Protein AF-B1YBR8-F1 (afdb_monomer)

pLDDT: mean 88.76, std 13.73, range [32.47, 98.12]

Organism: Pyrobaculum neutrophilum (strain DSM 2338 / JCM 9278 / NBRC 100436 / V24Sta) (NCBI:txid444157)

Radius of gyration: 15.97 Å; Cα contacts (8 Å, |Δi|>4): 243; chains: 1; bounding box: 39×36×44 Å

Solvent-accessible surface area (backbone atoms only — not comparable to full-atom values): 9840 Å² total; per-residue (Å²): 114,60,67,55,36,26,71,38,33,58,89,32,43,79,85,69,54,81,74,35,47,66,56,51,49,53,31,48,74,47,54,88,51,55,43,36,60,70,61,48,33,76,76,45,102,50,55,60,70,52,36,47,53,29,50,54,52,36,40,75,49,50,23,26,43,85,39,91,92,23,31,25,46,34,36,54,32,22,49,48,48,24,53,72,66,62,42,68,72,28,54,53,45,30,32,59,64,51,70,50,92,65,55,71,67,53,48,49,38,41,48,27,47,39,24,46,26,34,55,76,68,73,42,40,57,61,70,50,68,50,60,24,57,63,55,34,41,52,47,30,68,79,32,53,91,76,64,74,62,57,66,74,43,45,69,57,40,58,82,70,61,64,81,80,82,75,91,84,63,73,92,67,90,79,131

Mean predicted aligned error: 5.42 Å

Structure (mmCIF, N/CA/C/O backbone):
data_AF-B1YBR8-F1
#
_entry.id   AF-B1YBR8-F1
#
loop_
_atom_site.group_PDB
_atom_site.id
_atom_site.type_symbol
_atom_site.label_atom_id
_atom_site.label_alt_id
_atom_site.label_comp_id
_atom_site.label_asym_id
_atom_site.label_entity_id
_atom_site.label_seq_id
_atom_site.pdbx_PDB_ins_code
_atom_site.Cartn_x
_atom_site.Cartn_y
_atom_site.Cartn_z
_atom_site.occupancy
_atom_site.B_iso_or_equiv
_atom_site.auth_seq_id
_atom_site.auth_comp_id
_atom_site.auth_asym_id
_atom_site.auth_atom_id
_atom_site.pdbx_PDB_model_num
ATOM 1 N N . MET A 1 1 ? -8.906 15.379 4.646 1.00 66.56 1 MET A N 1
ATOM 2 C CA . MET A 1 1 ? -9.090 13.965 5.051 1.00 66.56 1 MET A CA 1
ATOM 3 C C . MET A 1 1 ? -7.824 13.140 4.853 1.00 66.56 1 MET A C 1
ATOM 5 O O . MET A 1 1 ? -7.423 12.482 5.800 1.00 66.56 1 MET A O 1
ATOM 9 N N . LEU A 1 2 ? -7.146 13.225 3.704 1.00 82.94 2 LEU A N 1
ATOM 10 C CA . LEU A 1 2 ? -5.902 12.476 3.457 1.00 82.94 2 LEU A CA 1
ATOM 11 C C . LEU A 1 2 ? -4.756 12.806 4.434 1.00 82.94 2 LEU A C 1
ATOM 13 O O . LEU A 1 2 ? -4.031 11.899 4.829 1.00 82.94 2 LEU A O 1
ATOM 17 N N . GLY A 1 3 ? -4.694 14.036 4.958 1.00 84.94 3 GLY A N 1
ATOM 18 C CA . GLY A 1 3 ? -3.755 14.388 6.033 1.00 84.94 3 GLY A CA 1
ATOM 19 C C . GLY A 1 3 ? -3.889 13.534 7.308 1.00 84.94 3 GLY A C 1
ATOM 20 O O . GLY A 1 3 ? -2.895 13.295 7.987 1.00 84.94 3 GLY A O 1
ATOM 21 N N . LEU A 1 4 ? -5.083 12.996 7.608 1.00 85.94 4 LEU A N 1
ATOM 22 C CA . LEU A 1 4 ? -5.276 12.052 8.720 1.00 85.94 4 LEU A CA 1
ATOM 23 C C . LEU A 1 4 ? -4.591 10.709 8.437 1.00 85.94 4 LEU A C 1
ATOM 25 O O . LEU A 1 4 ? -4.003 10.110 9.331 1.00 85.94 4 LEU A O 1
ATOM 29 N N . ILE A 1 5 ? -4.650 10.243 7.188 1.00 89.94 5 ILE A N 1
ATOM 30 C CA . ILE A 1 5 ? -3.956 9.025 6.760 1.00 89.94 5 ILE A CA 1
ATOM 31 C C . ILE A 1 5 ? -2.453 9.259 6.869 1.00 89.94 5 ILE A C 1
ATOM 33 O O . ILE A 1 5 ? -1.761 8.480 7.515 1.00 89.94 5 ILE A O 1
ATOM 37 N N . ARG A 1 6 ? -1.948 10.363 6.312 1.00 90.31 6 ARG A N 1
ATOM 38 C CA . ARG A 1 6 ? -0.524 10.693 6.387 1.00 90.31 6 ARG A CA 1
ATOM 39 C C . ARG A 1 6 ? -0.014 10.706 7.831 1.00 90.31 6 ARG A C 1
ATOM 41 O O . ARG A 1 6 ? 0.999 10.072 8.102 1.00 90.31 6 ARG A O 1
ATOM 48 N N . TYR A 1 7 ? -0.753 11.316 8.758 1.00 90.31 7 TYR A N 1
ATOM 49 C CA . TYR A 1 7 ? -0.399 11.347 10.181 1.00 90.31 7 TYR A CA 1
ATOM 50 C C . TYR A 1 7 ? -0.143 9.950 10.783 1.00 90.31 7 TYR A C 1
ATOM 52 O O . TYR A 1 7 ? 0.864 9.745 11.455 1.00 90.31 7 TYR A O 1
ATOM 60 N N . PHE A 1 8 ? -1.010 8.970 10.510 1.00 91.81 8 PHE A N 1
ATOM 61 C CA . PHE A 1 8 ? -0.868 7.613 11.060 1.00 91.81 8 PHE A CA 1
ATOM 62 C C . PHE A 1 8 ? 0.082 6.704 10.278 1.00 91.81 8 PHE A C 1
ATOM 64 O O . PHE A 1 8 ? 0.458 5.642 10.771 1.00 91.81 8 PHE A O 1
ATOM 71 N N . TRP A 1 9 ? 0.452 7.073 9.053 1.00 94.56 9 TRP A N 1
ATOM 72 C CA . TRP A 1 9 ? 1.210 6.188 8.170 1.00 94.56 9 TRP A CA 1
ATOM 73 C C . TRP A 1 9 ? 2.616 6.673 7.835 1.00 94.56 9 TRP A C 1
ATOM 75 O O . TRP A 1 9 ? 3.438 5.832 7.484 1.00 94.56 9 TRP A O 1
ATOM 85 N N . GLN A 1 10 ? 2.923 7.965 7.978 1.00 91.88 10 GLN A N 1
ATOM 86 C CA . GLN A 1 10 ?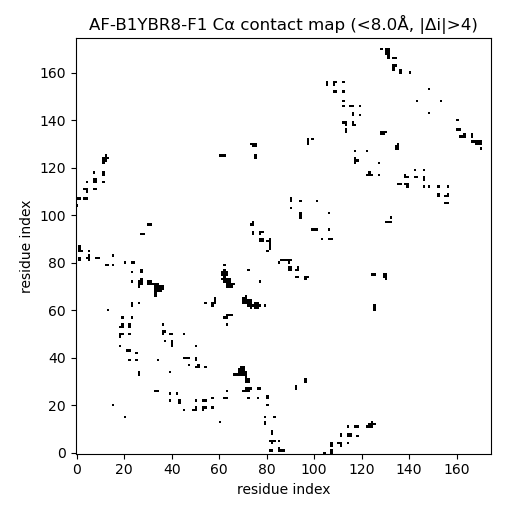 4.222 8.536 7.595 1.00 91.88 10 GLN A CA 1
ATOM 87 C C . GLN A 1 10 ? 5.415 7.793 8.221 1.00 91.88 10 GLN A C 1
ATOM 89 O O . GLN A 1 10 ? 6.385 7.507 7.528 1.00 91.88 10 GLN A O 1
ATOM 94 N N . ASP A 1 11 ? 5.302 7.388 9.491 1.00 90.69 11 ASP A N 1
ATOM 95 C CA . ASP A 1 11 ? 6.367 6.684 10.219 1.00 90.69 11 ASP A CA 1
ATOM 96 C C . ASP A 1 11 ? 6.319 5.157 10.018 1.00 90.69 11 ASP A C 1
ATOM 98 O O . ASP A 1 11 ? 7.234 4.431 10.406 1.00 90.69 11 ASP A O 1
ATOM 102 N N . LEU A 1 12 ? 5.245 4.648 9.403 1.00 92.19 12 LEU A N 1
ATOM 103 C CA . LEU A 1 12 ? 5.067 3.230 9.080 1.00 92.19 12 LEU A CA 1
ATOM 104 C C . LEU A 1 12 ? 5.613 2.873 7.699 1.00 92.19 12 LEU A C 1
ATOM 106 O O . LEU A 1 12 ? 5.960 1.711 7.449 1.00 92.19 12 LEU A O 1
ATOM 110 N N . THR A 1 13 ? 5.615 3.840 6.782 1.00 90.06 13 THR A N 1
ATOM 111 C CA . THR A 1 13 ? 6.032 3.659 5.396 1.00 90.06 13 THR A CA 1
ATOM 112 C C . THR A 1 13 ? 7.508 3.992 5.217 1.00 90.06 13 THR A C 1
ATOM 114 O O . THR A 1 13 ? 7.952 5.034 5.691 1.00 90.06 13 THR A O 1
ATOM 117 N N . PRO A 1 14 ? 8.293 3.155 4.511 1.00 82.50 14 PRO A N 1
ATOM 118 C CA . PRO A 1 14 ? 9.638 3.560 4.139 1.00 82.50 14 PRO A CA 1
ATOM 119 C C . PRO A 1 14 ? 9.548 4.778 3.208 1.00 82.50 14 PRO A C 1
ATOM 121 O O . PRO A 1 14 ? 8.651 4.802 2.357 1.00 82.50 14 PRO A O 1
ATOM 124 N N . PRO A 1 15 ? 10.484 5.739 3.306 1.00 81.94 15 PRO A N 1
ATOM 125 C CA . PRO A 1 15 ? 10.542 6.827 2.341 1.00 81.94 15 PRO A CA 1
ATOM 126 C C . PRO A 1 15 ? 10.658 6.233 0.938 1.00 81.94 15 PRO A C 1
ATOM 128 O O . PRO A 1 15 ? 11.368 5.240 0.743 1.00 81.94 15 PRO A O 1
ATOM 131 N N . LEU A 1 16 ? 9.959 6.818 -0.034 1.00 84.62 16 LEU A N 1
ATOM 132 C CA . LEU A 1 16 ? 10.078 6.440 -1.441 1.00 84.62 16 LEU A CA 1
ATOM 133 C C . LEU A 1 16 ? 11.081 7.379 -2.127 1.00 84.62 16 LEU A C 1
ATOM 135 O O . LEU A 1 16 ? 10.703 8.497 -2.479 1.00 84.62 16 LEU A O 1
ATOM 139 N N . PRO A 1 17 ? 12.342 6.957 -2.371 1.00 84.75 17 PRO A N 1
ATOM 140 C CA . PRO A 1 17 ? 13.279 7.757 -3.149 1.00 84.75 17 PRO A CA 1
ATOM 141 C C . PRO A 1 17 ? 12.693 8.107 -4.518 1.00 84.75 17 PRO A C 1
ATOM 143 O O . PRO A 1 17 ? 11.904 7.341 -5.080 1.00 84.75 17 PRO A O 1
ATOM 146 N N . GLU A 1 18 ? 13.145 9.220 -5.093 1.00 75.31 18 GLU A N 1
ATOM 147 C CA . GLU A 1 18 ? 12.615 9.785 -6.341 1.00 75.31 18 GLU A CA 1
ATOM 148 C C . GLU A 1 18 ? 12.550 8.765 -7.495 1.00 75.31 18 GLU A C 1
ATOM 150 O O . GLU A 1 18 ? 11.585 8.740 -8.252 1.00 75.31 18 GLU A O 1
ATOM 155 N N . GLY A 1 19 ? 13.503 7.827 -7.569 1.00 84.00 19 GLY A N 1
ATOM 156 C CA . GLY A 1 19 ? 13.507 6.756 -8.574 1.00 84.00 19 GLY A CA 1
ATOM 157 C C . GLY A 1 19 ? 12.551 5.580 -8.312 1.00 84.00 19 GLY A C 1
ATOM 158 O O . GLY A 1 19 ? 12.268 4.809 -9.226 1.00 84.00 19 GLY A O 1
ATOM 159 N N . TRP A 1 20 ? 12.048 5.389 -7.089 1.00 93.38 20 TRP A N 1
ATOM 160 C CA . TRP A 1 20 ? 11.126 4.287 -6.766 1.00 93.38 20 TRP A CA 1
ATOM 161 C C . TRP A 1 20 ? 9.679 4.659 -7.050 1.00 93.38 20 TRP A C 1
ATOM 163 O O . TRP A 1 20 ? 8.908 3.819 -7.515 1.00 93.38 20 TRP A O 1
ATOM 173 N N . ARG A 1 21 ? 9.319 5.918 -6.790 1.00 94.50 21 ARG A N 1
ATOM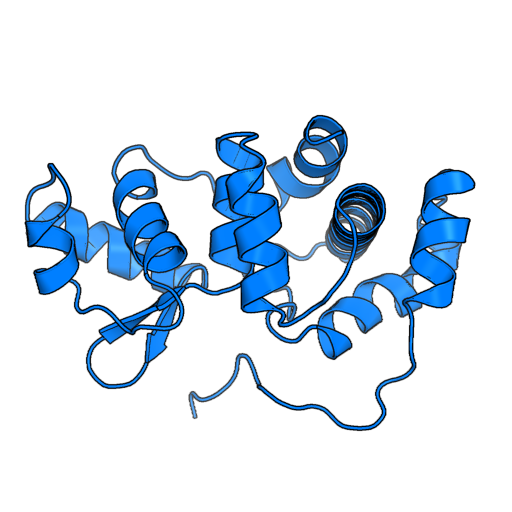 174 C CA . ARG A 1 21 ? 7.961 6.438 -6.954 1.00 94.50 21 ARG A CA 1
ATOM 175 C C . ARG A 1 21 ? 7.385 6.197 -8.361 1.00 94.50 21 ARG A C 1
ATOM 177 O O . ARG A 1 21 ? 6.337 5.557 -8.437 1.00 94.50 21 ARG A O 1
ATOM 184 N N . PRO A 1 22 ? 8.031 6.598 -9.477 1.00 95.81 22 PRO A N 1
ATOM 185 C CA . PRO A 1 22 ? 7.487 6.362 -10.818 1.00 95.81 22 PRO A CA 1
ATOM 186 C C . PRO A 1 22 ? 7.362 4.868 -11.148 1.00 95.81 22 PRO A C 1
ATOM 188 O O . PRO A 1 22 ? 6.414 4.463 -11.814 1.00 95.81 22 PRO A O 1
ATOM 191 N N . VAL A 1 23 ? 8.263 4.025 -10.631 1.00 97.81 23 VAL A N 1
ATOM 192 C CA . VAL A 1 23 ? 8.197 2.566 -10.807 1.00 97.81 23 VAL A CA 1
ATOM 193 C C . VAL A 1 23 ? 6.990 1.987 -10.065 1.00 97.81 23 VAL A C 1
ATOM 195 O O . VAL A 1 23 ? 6.223 1.224 -10.650 1.00 97.81 23 VAL A O 1
ATOM 198 N N . LEU A 1 24 ? 6.782 2.369 -8.801 1.00 97.62 24 LEU A N 1
ATOM 199 C CA . LEU A 1 24 ? 5.652 1.900 -7.997 1.00 97.62 24 LEU A CA 1
ATOM 200 C C . LEU A 1 24 ? 4.310 2.353 -8.582 1.00 97.62 24 LEU A C 1
ATOM 202 O O . LEU A 1 24 ? 3.394 1.535 -8.672 1.00 97.62 24 LEU A O 1
ATOM 206 N N . LYS A 1 25 ? 4.219 3.606 -9.056 1.00 97.25 25 LYS A N 1
ATOM 207 C CA . LYS A 1 25 ? 3.037 4.123 -9.765 1.00 97.25 25 LYS A CA 1
ATOM 208 C C . LYS A 1 25 ? 2.614 3.202 -10.896 1.00 97.25 25 LYS A C 1
ATOM 210 O O . LYS A 1 25 ? 1.457 2.804 -10.939 1.00 97.25 25 LYS A O 1
ATOM 215 N N . ARG A 1 26 ? 3.550 2.784 -11.757 1.00 97.69 26 ARG A N 1
ATOM 216 C CA . ARG A 1 26 ? 3.229 1.890 -12.881 1.00 97.69 26 ARG A CA 1
ATOM 217 C C . ARG A 1 26 ? 2.646 0.558 -12.429 1.00 97.69 26 ARG A C 1
ATOM 219 O O . ARG A 1 26 ? 1.676 0.097 -13.023 1.00 97.69 26 ARG A O 1
ATOM 226 N N . TYR A 1 27 ? 3.172 -0.047 -11.365 1.00 98.12 27 TYR A N 1
ATOM 227 C CA . TYR A 1 27 ? 2.590 -1.285 -10.836 1.00 98.12 27 TYR A CA 1
ATOM 228 C C . TYR A 1 27 ? 1.180 -1.082 -10.269 1.00 98.12 27 TYR A C 1
ATOM 230 O O . TYR A 1 27 ? 0.328 -1.951 -10.458 1.00 98.12 27 TYR A O 1
ATOM 238 N N . VAL A 1 28 ? 0.927 0.036 -9.581 1.00 97.81 28 VAL A N 1
ATOM 239 C CA . VAL A 1 28 ? -0.384 0.333 -8.981 1.00 97.81 28 VAL A CA 1
ATOM 240 C C . VAL A 1 28 ? -1.414 0.685 -10.060 1.00 97.81 28 VAL A C 1
ATOM 242 O O . VAL A 1 28 ? -2.505 0.119 -10.067 1.00 97.81 28 VAL A O 1
ATOM 245 N N . GLU A 1 29 ? -1.051 1.524 -11.033 1.00 97.19 29 GLU A N 1
ATOM 246 C CA . GLU A 1 29 ? -1.903 1.922 -12.166 1.00 97.19 29 GLU A CA 1
ATOM 247 C C . GLU A 1 29 ? -2.307 0.726 -13.043 1.00 97.19 29 GLU A C 1
ATOM 249 O O . GLU A 1 29 ? -3.433 0.658 -13.536 1.00 97.19 29 GLU A O 1
ATOM 254 N N . ARG A 1 30 ? -1.403 -0.245 -13.233 1.00 96.50 30 ARG A N 1
ATOM 255 C CA . ARG A 1 30 ? -1.654 -1.431 -14.068 1.00 96.50 30 ARG A CA 1
ATOM 256 C C . ARG A 1 30 ? -2.287 -2.600 -13.313 1.00 96.50 30 ARG A C 1
ATOM 258 O O . ARG A 1 30 ? -2.579 -3.619 -13.940 1.00 96.50 30 ARG A O 1
ATOM 265 N N . TRP A 1 31 ? -2.523 -2.493 -12.006 1.00 95.19 31 TRP A N 1
ATOM 266 C CA . TRP A 1 31 ? -3.125 -3.577 -11.227 1.00 95.19 31 TRP A CA 1
ATOM 267 C C . TRP A 1 31 ? -4.505 -3.983 -11.804 1.00 95.19 31 TRP A C 1
ATOM 269 O O . TRP A 1 31 ? -5.328 -3.099 -12.089 1.00 95.19 31 TRP A O 1
ATOM 279 N N . PRO A 1 32 ? -4.804 -5.292 -11.974 1.00 94.19 32 PRO A N 1
ATOM 280 C CA . PRO A 1 32 ? -4.093 -6.459 -11.429 1.00 94.19 32 PRO A CA 1
ATOM 281 C C . PRO A 1 32 ? -3.028 -7.079 -12.351 1.00 94.19 32 PRO A C 1
ATOM 283 O O . PRO A 1 32 ? -2.524 -8.160 -12.060 1.00 94.19 32 PRO A O 1
ATOM 286 N N . LYS A 1 33 ? -2.673 -6.440 -13.471 1.00 95.19 33 LYS A N 1
ATOM 287 C CA . LYS A 1 33 ? -1.732 -7.009 -14.442 1.00 95.19 33 LYS A CA 1
ATOM 288 C C . LYS A 1 33 ? -0.310 -7.082 -13.859 1.00 95.19 33 LYS A C 1
ATOM 290 O O . LYS A 1 33 ? 0.240 -6.039 -13.501 1.00 95.19 33 LYS A O 1
ATOM 295 N N . PRO A 1 34 ? 0.336 -8.264 -13.840 1.00 96.12 34 PRO A N 1
ATOM 296 C CA . PRO A 1 34 ? 1.754 -8.357 -13.519 1.00 96.12 34 PRO A CA 1
ATOM 297 C C . PRO A 1 34 ? 2.618 -7.698 -14.601 1.00 96.12 34 PRO A C 1
ATOM 299 O O . PRO A 1 34 ? 2.389 -7.905 -15.796 1.00 96.12 34 PRO A O 1
ATOM 302 N N . LEU A 1 35 ? 3.642 -6.944 -14.198 1.00 97.69 35 LEU A N 1
ATOM 303 C CA . LEU A 1 35 ? 4.608 -6.313 -15.104 1.00 97.69 35 LEU A CA 1
ATOM 304 C C . LEU A 1 35 ? 6.014 -6.852 -14.851 1.00 97.69 35 LEU A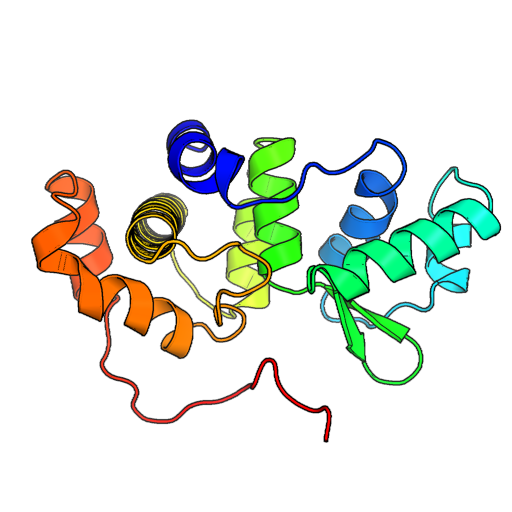 C 1
ATOM 306 O O . LEU A 1 35 ? 6.411 -7.088 -13.711 1.00 97.69 35 LEU A O 1
ATOM 310 N N . THR A 1 36 ? 6.800 -7.027 -15.910 1.00 98.00 36 THR A N 1
ATOM 311 C CA . THR A 1 36 ? 8.234 -7.299 -15.762 1.00 98.00 36 THR A CA 1
ATOM 312 C C . THR A 1 36 ? 8.989 -5.985 -15.536 1.00 98.00 36 THR A C 1
ATOM 314 O O . THR A 1 36 ? 8.545 -4.941 -16.021 1.00 98.00 36 THR A O 1
ATOM 317 N N . PRO A 1 37 ? 10.165 -6.002 -14.881 1.00 97.38 37 PRO A N 1
ATOM 318 C CA . PRO A 1 37 ? 10.982 -4.795 -14.725 1.00 97.38 37 PRO A CA 1
ATOM 319 C C . PRO A 1 37 ? 11.323 -4.143 -16.069 1.00 97.38 37 PRO A C 1
ATOM 321 O O . PRO A 1 37 ? 11.313 -2.925 -16.196 1.00 97.38 37 PRO A O 1
ATOM 324 N N . TYR A 1 38 ? 11.552 -4.967 -17.094 1.00 97.06 38 TYR A N 1
ATOM 325 C CA . TYR A 1 38 ? 11.798 -4.514 -18.458 1.00 97.06 38 TYR A CA 1
ATOM 326 C C . TYR A 1 38 ? 10.587 -3.809 -19.086 1.00 97.06 38 TYR A C 1
ATOM 328 O O . TYR A 1 38 ? 10.760 -2.803 -19.766 1.00 97.06 38 TYR A O 1
ATOM 336 N N . ALA A 1 39 ? 9.363 -4.297 -18.852 1.00 97.38 39 ALA A N 1
ATOM 337 C CA . ALA A 1 39 ? 8.155 -3.615 -19.318 1.00 97.38 39 ALA A CA 1
ATOM 338 C C . ALA A 1 39 ? 7.999 -2.246 -18.643 1.00 97.38 39 ALA A C 1
ATOM 340 O O . ALA A 1 39 ? 7.728 -1.262 -19.322 1.00 97.38 39 ALA A O 1
ATOM 341 N N . VAL A 1 40 ? 8.258 -2.166 -17.333 1.00 97.50 40 VAL A N 1
ATOM 342 C CA . VAL A 1 40 ? 8.223 -0.889 -16.605 1.00 97.50 40 VAL A CA 1
ATOM 343 C C . VAL A 1 40 ? 9.285 0.076 -17.125 1.00 97.50 40 VAL A C 1
ATOM 345 O O . VAL A 1 40 ? 8.978 1.244 -17.321 1.00 97.50 40 VAL A O 1
ATOM 348 N N . ALA A 1 41 ? 10.497 -0.403 -17.425 1.00 97.00 41 ALA A N 1
ATOM 349 C CA . ALA A 1 41 ? 11.580 0.422 -17.964 1.00 97.00 41 ALA A CA 1
ATOM 350 C C . ALA A 1 41 ? 11.262 1.076 -19.320 1.00 97.00 41 ALA A C 1
ATOM 352 O O . ALA A 1 41 ? 11.902 2.056 -19.675 1.00 97.00 41 ALA A O 1
ATOM 353 N N . LYS A 1 42 ? 10.264 0.576 -20.061 1.00 96.88 42 LYS A N 1
ATOM 354 C CA . LYS A 1 42 ? 9.771 1.218 -21.291 1.00 96.88 42 LYS A CA 1
ATOM 355 C C . LYS A 1 42 ? 8.759 2.341 -21.039 1.00 96.88 42 LYS A C 1
ATOM 357 O O . LYS A 1 42 ? 8.468 3.092 -21.960 1.00 96.88 42 LYS A O 1
ATOM 362 N N . GLU A 1 43 ? 8.192 2.427 -19.836 1.00 95.31 43 GLU A N 1
ATOM 363 C CA . GLU A 1 43 ? 7.080 3.330 -19.489 1.00 95.31 43 GLU A CA 1
ATOM 364 C C . GLU A 1 43 ? 7.470 4.423 -18.475 1.00 95.31 43 GLU A C 1
ATOM 366 O O . GLU A 1 43 ? 6.623 5.234 -18.076 1.00 95.31 43 GLU A O 1
ATOM 371 N N . VAL A 1 44 ? 8.722 4.426 -18.010 1.00 95.12 44 VAL A N 1
ATOM 372 C CA . VAL A 1 44 ? 9.252 5.406 -17.054 1.00 95.12 44 VAL A CA 1
ATOM 373 C C . VAL A 1 44 ? 10.529 6.039 -17.590 1.00 95.12 44 VAL A C 1
ATOM 375 O O . VAL A 1 44 ? 11.335 5.377 -18.237 1.00 95.12 44 VAL A O 1
ATOM 378 N N . GLU A 1 45 ? 10.742 7.310 -17.264 1.00 93.88 45 GLU A N 1
ATOM 379 C CA . GLU A 1 45 ? 11.937 8.076 -17.638 1.00 93.88 45 GLU A CA 1
ATOM 380 C C . GLU A 1 45 ? 13.122 7.750 -16.710 1.00 93.88 45 GLU A C 1
ATOM 382 O O . GLU A 1 45 ? 13.685 8.610 -16.040 1.00 93.88 45 GLU A O 1
ATOM 387 N N . LEU A 1 46 ? 13.483 6.468 -16.615 1.00 94.31 46 LEU A N 1
ATOM 388 C CA . LEU A 1 46 ? 14.614 5.983 -15.822 1.00 94.31 46 LEU A CA 1
ATOM 389 C C . LEU A 1 46 ? 15.441 4.989 -16.634 1.00 94.31 46 LEU A C 1
ATOM 391 O O . LEU A 1 46 ? 14.922 4.258 -17.474 1.00 94.31 46 LEU A O 1
ATOM 395 N N . SER A 1 47 ? 16.736 4.892 -16.327 1.00 95.75 47 SER A N 1
ATOM 396 C CA . SER A 1 47 ? 17.572 3.843 -16.915 1.00 95.75 47 SER A CA 1
ATOM 397 C C . SER A 1 47 ? 17.100 2.454 -16.479 1.00 95.75 47 SER A C 1
ATOM 399 O O . SER A 1 47 ? 16.651 2.261 -15.345 1.00 95.75 47 SER A O 1
ATOM 401 N N . THR A 1 48 ? 17.271 1.449 -17.342 1.00 95.88 48 THR A N 1
ATOM 402 C CA . THR A 1 48 ? 16.922 0.053 -17.031 1.00 95.88 48 THR A CA 1
ATOM 403 C C . THR A 1 48 ? 17.530 -0.389 -15.697 1.00 95.88 48 THR A C 1
ATOM 405 O O . THR A 1 48 ? 16.832 -0.922 -14.838 1.00 95.88 48 THR A O 1
ATOM 408 N N . SER A 1 49 ? 18.807 -0.085 -15.456 1.00 96.12 49 SER A N 1
ATOM 409 C CA . SER A 1 49 ? 19.488 -0.413 -14.197 1.00 96.12 49 SER A CA 1
ATOM 410 C C . SER A 1 49 ? 18.865 0.278 -12.976 1.00 96.12 49 SER A C 1
ATOM 412 O O . SER A 1 49 ? 18.808 -0.311 -11.896 1.00 96.12 49 SER A O 1
ATOM 414 N N . ALA A 1 50 ? 18.380 1.518 -13.111 1.00 95.94 50 ALA A N 1
ATOM 415 C CA . ALA A 1 50 ? 17.660 2.201 -12.038 1.00 95.94 50 ALA A CA 1
ATOM 416 C C . ALA A 1 50 ? 16.310 1.529 -11.748 1.00 95.94 50 ALA A C 1
ATOM 418 O O . ALA A 1 50 ? 16.000 1.284 -10.583 1.00 95.94 50 ALA A O 1
ATOM 419 N N . VAL A 1 51 ? 15.565 1.139 -12.787 1.00 97.50 51 VAL A N 1
ATOM 420 C CA . VAL A 1 51 ? 14.286 0.428 -12.636 1.00 97.50 51 VAL A CA 1
ATOM 421 C C . VAL A 1 51 ? 14.471 -0.917 -11.946 1.00 97.50 51 VAL A C 1
ATOM 423 O O . VAL A 1 51 ? 13.740 -1.219 -11.009 1.00 97.50 51 VAL A O 1
ATOM 426 N N . TYR A 1 52 ? 15.471 -1.712 -12.329 1.00 96.88 52 TYR A N 1
ATOM 427 C CA . TYR A 1 52 ? 15.731 -2.999 -11.674 1.00 96.88 52 TYR A CA 1
ATOM 428 C C . TYR A 1 52 ? 16.087 -2.835 -10.189 1.00 96.88 52 TYR A C 1
ATOM 430 O O . TYR A 1 52 ? 15.572 -3.579 -9.352 1.00 96.88 52 TYR A O 1
ATOM 438 N N . ARG A 1 53 ? 16.905 -1.831 -9.836 1.00 96.19 53 ARG A N 1
ATOM 439 C CA . ARG A 1 53 ? 17.213 -1.513 -8.429 1.00 96.19 53 ARG A CA 1
ATOM 440 C C . ARG A 1 53 ? 15.972 -1.069 -7.656 1.00 96.19 53 ARG A C 1
ATOM 442 O O . ARG A 1 53 ? 15.771 -1.520 -6.529 1.00 96.19 53 ARG A O 1
ATOM 449 N N . ALA A 1 54 ? 15.131 -0.232 -8.263 1.00 96.56 54 ALA A N 1
ATOM 450 C CA . ALA A 1 54 ? 13.867 0.193 -7.674 1.00 96.56 54 ALA A CA 1
ATOM 451 C C . ALA A 1 54 ? 12.927 -1.000 -7.452 1.00 96.56 54 ALA A C 1
ATOM 453 O O . ALA A 1 54 ? 12.446 -1.186 -6.340 1.00 96.56 54 ALA A O 1
ATOM 454 N N . VAL A 1 55 ? 12.728 -1.863 -8.455 1.00 97.12 55 VAL A N 1
ATOM 455 C CA . VAL A 1 55 ? 11.907 -3.080 -8.325 1.00 97.12 55 VAL A CA 1
ATOM 456 C C .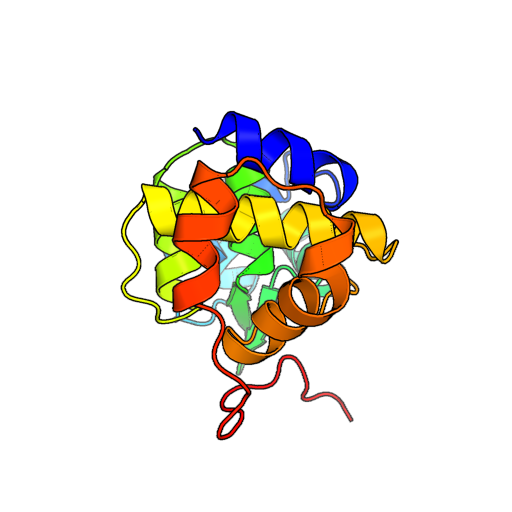 VAL A 1 55 ? 12.411 -3.961 -7.188 1.00 97.12 55 VAL A C 1
ATOM 458 O O . VAL A 1 55 ? 11.615 -4.375 -6.349 1.00 97.12 55 VAL A O 1
ATOM 461 N N . TYR A 1 56 ? 13.718 -4.228 -7.130 1.00 95.88 56 TYR A N 1
ATOM 462 C CA . TYR A 1 56 ? 14.299 -5.039 -6.062 1.00 95.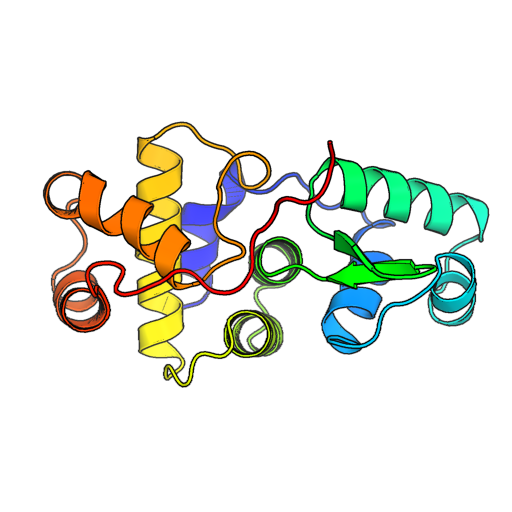88 56 TYR A CA 1
ATOM 463 C C . TYR A 1 56 ? 13.973 -4.467 -4.678 1.00 95.88 56 TYR A C 1
ATOM 465 O O . TYR A 1 56 ? 13.558 -5.192 -3.773 1.00 95.88 56 TYR A O 1
ATOM 473 N N . ALA A 1 57 ? 14.102 -3.153 -4.515 1.00 94.69 57 ALA A N 1
ATOM 474 C CA . ALA A 1 57 ? 13.845 -2.511 -3.241 1.00 94.69 57 ALA A CA 1
ATOM 475 C C . ALA A 1 57 ? 12.346 -2.422 -2.892 1.00 94.69 57 ALA A C 1
ATOM 477 O O . ALA A 1 57 ? 11.973 -2.643 -1.738 1.00 94.69 57 ALA A O 1
ATOM 478 N N . LEU A 1 58 ? 11.473 -2.187 -3.876 1.00 96.56 58 LEU A N 1
ATOM 479 C CA . LEU A 1 58 ? 10.017 -2.244 -3.710 1.00 96.56 58 LEU A CA 1
ATOM 480 C C . LEU A 1 58 ? 9.560 -3.650 -3.292 1.00 96.56 58 LEU A C 1
ATOM 482 O O . LEU A 1 58 ? 8.739 -3.788 -2.382 1.00 96.56 58 LEU A O 1
ATOM 486 N N . ALA A 1 59 ? 10.126 -4.694 -3.906 1.00 95.69 59 ALA A N 1
ATOM 487 C CA . ALA A 1 59 ? 9.850 -6.088 -3.565 1.00 95.69 59 ALA A CA 1
ATOM 488 C C . ALA A 1 59 ? 10.366 -6.437 -2.159 1.00 95.69 59 ALA A C 1
ATOM 490 O O . ALA A 1 59 ? 9.636 -7.027 -1.362 1.00 95.69 59 ALA A O 1
ATOM 491 N N . LYS A 1 60 ? 11.579 -5.990 -1.801 1.00 93.38 60 LYS A N 1
ATOM 492 C CA . LYS A 1 60 ? 12.147 -6.148 -0.449 1.00 93.38 60 LYS A CA 1
ATOM 493 C C . LYS A 1 60 ? 11.244 -5.538 0.632 1.00 93.38 60 LYS A C 1
ATOM 495 O O . LYS A 1 60 ? 11.103 -6.112 1.713 1.00 93.38 60 LYS A O 1
ATOM 500 N N . ASN A 1 61 ? 10.600 -4.410 0.327 1.00 92.88 61 ASN A N 1
ATOM 501 C CA . ASN A 1 61 ? 9.642 -3.734 1.205 1.00 92.88 61 ASN A CA 1
ATOM 502 C C . ASN A 1 61 ? 8.195 -4.250 1.075 1.00 92.88 61 ASN A C 1
ATOM 504 O O . ASN A 1 61 ? 7.304 -3.750 1.758 1.00 92.88 61 ASN A O 1
ATOM 508 N N . ARG A 1 62 ? 7.950 -5.276 0.245 1.00 94.25 62 ARG A N 1
ATOM 509 C CA . ARG A 1 62 ? 6.630 -5.895 0.002 1.00 94.25 62 ARG A CA 1
ATOM 510 C C . ARG A 1 62 ? 5.570 -4.915 -0.530 1.00 94.25 62 ARG A C 1
ATOM 512 O O . ARG A 1 62 ? 4.370 -5.145 -0.369 1.00 94.25 62 ARG A O 1
ATOM 519 N N . LEU A 1 63 ? 6.005 -3.835 -1.180 1.00 95.81 63 LEU A N 1
ATOM 520 C CA . LEU A 1 63 ? 5.128 -2.876 -1.868 1.00 95.81 63 LEU A CA 1
ATOM 521 C C . LEU A 1 63 ? 4.645 -3.424 -3.220 1.00 95.81 63 LEU A C 1
ATOM 523 O O . LEU A 1 63 ? 3.576 -3.068 -3.712 1.00 95.81 63 LEU A O 1
ATOM 527 N N . ILE A 1 64 ? 5.423 -4.345 -3.782 1.00 96.75 64 ILE A N 1
ATOM 528 C CA . ILE A 1 64 ? 5.061 -5.208 -4.904 1.00 96.75 64 ILE A CA 1
ATOM 529 C C . ILE A 1 64 ? 5.391 -6.657 -4.530 1.00 96.75 64 ILE A C 1
ATOM 531 O O . ILE A 1 64 ? 6.245 -6.896 -3.671 1.00 96.75 64 ILE A O 1
ATOM 535 N N . LEU A 1 65 ? 4.740 -7.623 -5.173 1.00 95.19 65 LEU A N 1
ATOM 536 C CA . LEU A 1 65 ? 5.005 -9.050 -4.984 1.00 95.19 65 LEU A CA 1
ATOM 537 C C . LEU A 1 65 ? 5.202 -9.766 -6.319 1.00 95.19 65 LEU A C 1
ATOM 539 O O . LEU A 1 65 ? 4.591 -9.360 -7.309 1.00 95.19 65 LEU A O 1
ATOM 543 N N . PRO A 1 66 ? 6.023 -10.828 -6.356 1.00 95.62 66 PRO A N 1
ATOM 544 C CA . PRO A 1 66 ? 6.144 -11.690 -7.524 1.00 95.62 66 PRO A CA 1
ATOM 545 C C . PRO A 1 66 ? 4.786 -12.251 -7.961 1.00 95.62 66 PRO A C 1
ATOM 547 O O . PRO A 1 66 ? 4.023 -12.766 -7.145 1.00 95.62 66 PRO A O 1
ATOM 550 N N . ALA A 1 67 ? 4.499 -12.159 -9.258 1.00 93.62 67 ALA A N 1
ATOM 551 C CA . ALA A 1 67 ? 3.287 -12.671 -9.883 1.00 93.62 67 ALA A CA 1
ATOM 552 C C . ALA A 1 67 ? 3.614 -13.160 -11.304 1.00 93.62 67 ALA A C 1
ATOM 554 O O . ALA A 1 67 ? 3.880 -12.375 -12.221 1.00 93.62 67 ALA A O 1
ATOM 555 N N . GLY A 1 68 ? 3.636 -14.483 -11.491 1.00 91.31 68 GLY A N 1
ATOM 556 C CA . GLY A 1 68 ? 4.063 -15.102 -12.747 1.00 91.31 68 GLY A CA 1
ATOM 557 C C . GLY A 1 68 ? 5.511 -14.739 -13.100 1.00 91.31 68 GLY A C 1
ATOM 558 O O . GLY A 1 68 ? 6.423 -14.982 -12.318 1.00 91.31 68 GLY A O 1
ATOM 559 N N . ARG A 1 69 ? 5.724 -14.150 -14.286 1.00 90.50 69 ARG A N 1
ATOM 560 C CA . ARG A 1 69 ? 7.053 -13.713 -14.771 1.00 90.50 69 ARG A CA 1
ATOM 561 C C . ARG A 1 69 ? 7.453 -12.301 -14.317 1.00 90.50 69 ARG A C 1
ATOM 563 O O . ARG A 1 69 ? 8.506 -11.814 -14.720 1.00 90.50 69 ARG A O 1
ATOM 570 N N . GLY A 1 70 ? 6.605 -11.617 -13.552 1.00 96.06 70 GLY A N 1
ATOM 571 C CA . GLY A 1 70 ? 6.799 -10.222 -13.166 1.00 96.06 70 GLY A CA 1
ATOM 572 C C . GLY A 1 70 ? 6.417 -9.959 -11.717 1.00 96.06 70 GLY A C 1
ATOM 573 O O . GLY A 1 70 ? 6.467 -10.852 -10.874 1.00 96.06 70 GLY A O 1
ATOM 574 N N . TYR A 1 71 ? 6.028 -8.719 -11.447 1.00 98.00 71 TYR A N 1
ATOM 575 C CA . TYR A 1 71 ? 5.558 -8.261 -10.150 1.00 98.00 71 TYR A CA 1
ATOM 576 C C . TYR A 1 71 ? 4.199 -7.580 -10.284 1.00 98.00 71 TYR A C 1
ATOM 578 O O . TYR A 1 71 ? 3.854 -7.044 -11.337 1.00 98.00 71 TYR A O 1
ATOM 586 N N . GLN A 1 72 ? 3.438 -7.580 -9.200 1.00 96.88 72 GLN A N 1
ATOM 587 C CA . GLN A 1 72 ? 2.149 -6.912 -9.081 1.00 96.88 72 GLN A CA 1
ATOM 588 C C . GLN A 1 72 ? 2.156 -6.016 -7.841 1.00 96.88 72 GLN A C 1
ATOM 590 O O . GLN A 1 72 ? 2.786 -6.350 -6.835 1.00 96.88 72 GLN A O 1
ATOM 595 N N . ALA A 1 73 ? 1.464 -4.877 -7.904 1.00 97.12 73 ALA A N 1
ATOM 596 C CA . ALA A 1 73 ? 1.292 -4.015 -6.741 1.00 97.12 73 ALA A CA 1
ATOM 597 C C . ALA A 1 73 ? 0.530 -4.715 -5.610 1.00 97.12 73 ALA A C 1
ATOM 599 O O . ALA A 1 73 ? -0.403 -5.484 -5.848 1.00 97.12 73 ALA A O 1
ATOM 600 N N . THR A 1 74 ? 0.907 -4.395 -4.375 1.00 96.88 74 THR A N 1
ATOM 601 C CA . THR A 1 74 ? 0.124 -4.726 -3.182 1.00 96.88 74 THR A CA 1
ATOM 602 C C . THR A 1 74 ? -0.626 -3.498 -2.690 1.00 96.88 74 THR A C 1
ATOM 604 O O . THR A 1 74 ? -0.314 -2.366 -3.065 1.00 96.88 74 THR A O 1
ATOM 607 N N . VAL A 1 75 ? -1.569 -3.703 -1.769 1.00 96.94 75 VAL A N 1
ATOM 608 C CA . VAL A 1 75 ? -2.227 -2.579 -1.096 1.00 96.94 75 VAL A CA 1
ATOM 609 C C . VAL A 1 75 ? -1.227 -1.710 -0.336 1.00 96.94 75 VAL A C 1
ATOM 611 O O . VAL A 1 75 ? -1.394 -0.501 -0.264 1.00 96.94 75 VAL A O 1
ATOM 614 N N . LYS A 1 76 ? -0.129 -2.300 0.155 1.00 96.88 76 LYS A N 1
ATOM 615 C CA . LYS A 1 76 ? 0.950 -1.564 0.819 1.00 96.88 76 LYS A CA 1
ATOM 616 C C . LYS A 1 76 ? 1.596 -0.565 -0.132 1.00 96.88 76 LYS A C 1
ATOM 618 O O . LYS A 1 76 ? 1.896 0.551 0.269 1.00 96.88 76 LYS A O 1
ATOM 623 N N . GLY A 1 77 ? 1.785 -0.965 -1.391 1.00 96.94 77 GLY A N 1
ATOM 624 C CA . GLY A 1 77 ? 2.269 -0.081 -2.445 1.00 96.94 77 GLY A CA 1
ATOM 625 C C . GLY A 1 77 ? 1.322 1.090 -2.705 1.00 96.94 77 GLY A C 1
ATOM 626 O O . GLY A 1 77 ? 1.776 2.225 -2.801 1.00 96.94 77 GLY A O 1
ATOM 627 N N . ALA A 1 78 ? 0.013 0.834 -2.751 1.00 97.25 78 ALA A N 1
ATOM 628 C CA . ALA A 1 78 ? -0.984 1.892 -2.916 1.00 97.25 78 ALA A CA 1
ATOM 629 C C . ALA A 1 78 ? -1.065 2.828 -1.694 1.00 97.25 78 ALA A C 1
ATOM 631 O O . ALA A 1 78 ? -1.117 4.039 -1.875 1.00 97.25 78 ALA A O 1
ATOM 632 N N . ILE A 1 79 ? -0.988 2.300 -0.466 1.00 97.00 79 ILE A N 1
ATOM 633 C CA . ILE A 1 79 ? -0.922 3.106 0.765 1.00 97.00 79 ILE A CA 1
ATOM 634 C C . ILE A 1 79 ? 0.338 3.979 0.767 1.00 97.00 79 ILE A C 1
ATOM 636 O O . ILE A 1 79 ? 0.247 5.164 1.058 1.00 97.00 79 ILE A O 1
ATOM 640 N N . ALA A 1 80 ? 1.498 3.431 0.393 1.00 96.12 80 ALA A N 1
ATOM 641 C CA . ALA A 1 80 ? 2.735 4.208 0.319 1.00 96.12 80 ALA A CA 1
ATOM 642 C C . ALA A 1 80 ? 2.622 5.378 -0.676 1.00 96.12 80 ALA A C 1
ATOM 644 O O . ALA A 1 80 ? 3.032 6.486 -0.354 1.00 96.12 80 ALA A O 1
ATOM 645 N N . LEU A 1 81 ? 2.010 5.171 -1.851 1.00 96.06 81 LEU A N 1
ATOM 646 C CA . LEU A 1 81 ? 1.734 6.267 -2.793 1.00 96.06 81 LEU A CA 1
ATOM 647 C C . LEU A 1 81 ? 0.713 7.274 -2.246 1.00 96.06 81 LEU A C 1
ATOM 649 O O . LEU A 1 81 ? 0.883 8.473 -2.443 1.00 96.06 81 LEU A O 1
ATOM 653 N N . LEU A 1 82 ? -0.323 6.806 -1.546 1.00 96.00 82 LEU A N 1
ATOM 654 C CA . LEU A 1 82 ? -1.332 7.670 -0.934 1.00 96.00 82 LEU A CA 1
ATOM 655 C C . LEU A 1 82 ? -0.725 8.604 0.120 1.00 96.00 82 LEU A C 1
ATOM 657 O O . LEU A 1 82 ? -1.073 9.778 0.164 1.00 96.00 82 LEU A O 1
ATOM 661 N N . VAL A 1 83 ? 0.182 8.087 0.949 1.00 94.62 83 VAL A N 1
ATOM 662 C CA . VAL A 1 83 ? 0.874 8.851 1.999 1.00 94.62 83 VAL A CA 1
ATOM 663 C C . VAL A 1 83 ? 1.838 9.874 1.405 1.00 94.62 83 VAL A C 1
ATOM 665 O O . VAL A 1 83 ? 1.941 10.985 1.916 1.00 94.62 83 VAL A O 1
ATOM 668 N N . GLU A 1 84 ? 2.526 9.502 0.329 1.00 92.25 84 GLU A N 1
ATOM 669 C CA . GLU A 1 84 ? 3.548 10.331 -0.312 1.00 92.25 84 GLU A CA 1
ATOM 670 C C . GLU A 1 84 ? 2.975 11.434 -1.206 1.00 92.25 84 GLU A C 1
ATOM 672 O O . GLU A 1 84 ? 3.538 12.524 -1.261 1.00 92.25 84 GLU A O 1
ATOM 677 N N . GLU A 1 85 ? 1.891 11.160 -1.937 1.00 91.94 85 GLU A N 1
ATOM 678 C CA . GLU A 1 85 ? 1.331 12.115 -2.906 1.00 91.94 85 GLU A CA 1
ATOM 679 C C . GLU A 1 85 ? 0.078 12.829 -2.412 1.00 91.94 85 GLU A C 1
ATOM 681 O O . GLU A 1 85 ? -0.304 13.836 -3.000 1.00 91.94 85 GLU A O 1
ATOM 686 N N . GLU A 1 86 ? -0.584 12.290 -1.384 1.00 91.69 86 GLU A N 1
ATOM 687 C CA . GLU A 1 86 ? -1.882 12.774 -0.899 1.00 91.69 86 GLU A CA 1
ATOM 688 C C . GLU A 1 86 ? -2.919 12.915 -2.034 1.00 91.69 86 GLU A C 1
ATOM 690 O O . GLU A 1 86 ? -3.792 13.780 -2.008 1.00 91.69 86 GLU A O 1
ATOM 695 N N . ASP A 1 87 ? -2.827 12.033 -3.035 1.00 93.44 87 ASP A N 1
ATOM 696 C CA . ASP A 1 87 ? -3.703 12.008 -4.205 1.00 93.44 87 ASP A CA 1
ATOM 697 C C . ASP A 1 87 ? -4.843 10.985 -4.004 1.00 93.44 87 ASP A C 1
ATOM 699 O O . ASP A 1 87 ? -4.568 9.791 -3.804 1.00 93.44 87 ASP A O 1
ATOM 703 N N . PRO A 1 88 ? -6.124 11.409 -4.080 1.00 93.88 88 PRO A N 1
ATOM 704 C CA . PRO A 1 88 ? -7.286 10.534 -3.918 1.00 93.88 88 PRO A CA 1
ATOM 705 C C . PRO A 1 88 ? -7.290 9.297 -4.822 1.00 93.88 88 PRO A C 1
ATOM 707 O O . PRO A 1 88 ? -7.801 8.254 -4.413 1.00 93.88 88 PRO A O 1
ATOM 710 N N . ARG A 1 89 ? -6.662 9.344 -6.006 1.00 95.69 89 ARG A N 1
ATOM 711 C CA . ARG A 1 89 ? -6.600 8.174 -6.904 1.00 95.69 89 ARG A CA 1
ATOM 712 C C . ARG A 1 89 ? -5.928 6.961 -6.255 1.00 95.69 89 ARG A C 1
ATOM 714 O O . ARG A 1 89 ? -6.194 5.817 -6.624 1.00 95.69 89 ARG A O 1
ATOM 721 N N . TRP A 1 90 ? -5.045 7.185 -5.281 1.00 96.62 90 TRP A N 1
ATOM 722 C CA . TRP A 1 90 ? -4.386 6.101 -4.557 1.00 96.62 90 TRP A CA 1
ATOM 723 C C . TRP A 1 90 ? -5.287 5.488 -3.486 1.00 96.62 90 TRP A C 1
ATOM 725 O O . TRP A 1 90 ? -5.159 4.296 -3.209 1.00 96.62 90 TRP A O 1
ATOM 735 N N . LEU A 1 91 ? -6.255 6.241 -2.954 1.00 96.69 91 LEU A N 1
ATOM 736 C CA . LEU A 1 91 ? -7.313 5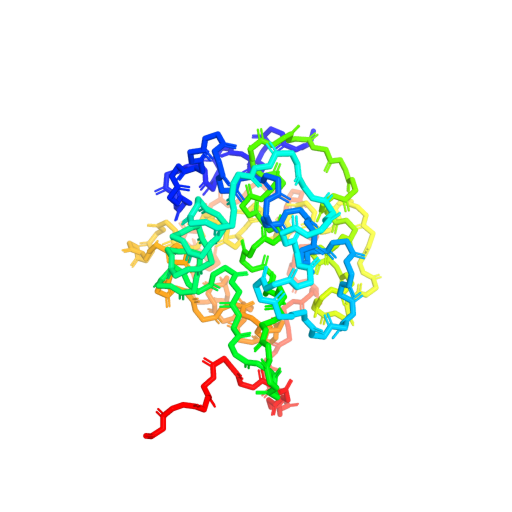.691 -2.106 1.00 96.69 91 LEU A CA 1
ATOM 737 C C . LEU A 1 91 ? -8.212 4.744 -2.916 1.00 96.69 91 LEU A C 1
ATOM 739 O O . LEU A 1 91 ? -8.543 3.652 -2.448 1.00 96.69 91 LEU A O 1
ATOM 743 N N . ASP A 1 92 ? -8.526 5.104 -4.163 1.00 95.88 92 ASP A N 1
ATOM 744 C CA . ASP A 1 92 ? -9.245 4.229 -5.099 1.00 95.88 92 ASP A CA 1
ATOM 745 C C . ASP A 1 92 ? -8.460 2.954 -5.380 1.00 95.88 92 ASP A C 1
ATOM 747 O O . ASP A 1 92 ? -9.016 1.855 -5.340 1.00 95.88 92 ASP A O 1
ATOM 751 N N . ALA A 1 93 ? -7.150 3.080 -5.603 1.00 97.00 93 ALA A N 1
ATOM 752 C CA . ALA A 1 93 ? -6.277 1.933 -5.798 1.00 97.00 93 ALA A CA 1
ATOM 753 C C . ALA A 1 93 ? -6.246 1.016 -4.565 1.00 97.00 93 ALA A C 1
ATOM 755 O O . ALA A 1 93 ? -6.313 -0.201 -4.720 1.00 97.00 93 ALA A O 1
ATOM 756 N N . VAL A 1 94 ? -6.206 1.571 -3.347 1.00 97.00 94 VAL A N 1
ATOM 757 C CA . VAL A 1 94 ? -6.288 0.788 -2.104 1.00 97.00 94 VAL A CA 1
ATOM 758 C C . VAL A 1 94 ? -7.583 -0.025 -2.055 1.00 97.00 94 VAL A C 1
ATOM 760 O O . VAL A 1 94 ? -7.531 -1.246 -1.890 1.00 97.00 94 VAL A O 1
ATOM 763 N N . ARG A 1 95 ? -8.736 0.625 -2.268 1.00 95.00 95 ARG A N 1
ATOM 764 C CA . ARG A 1 95 ? -10.047 -0.047 -2.292 1.00 95.00 95 ARG A CA 1
ATOM 765 C C . ARG A 1 95 ? -10.114 -1.132 -3.362 1.00 95.00 95 ARG A C 1
ATOM 767 O O . ARG A 1 95 ? -10.551 -2.247 -3.084 1.00 95.00 95 ARG A O 1
ATOM 774 N N . LYS A 1 96 ? -9.632 -0.820 -4.569 1.00 94.81 96 LYS A N 1
ATOM 775 C CA . LYS A 1 96 ? -9.601 -1.734 -5.716 1.00 94.81 96 LYS A CA 1
ATOM 776 C C . LYS A 1 96 ? -8.748 -2.970 -5.432 1.00 94.81 96 LYS A C 1
ATOM 778 O O . LYS A 1 96 ? -9.191 -4.075 -5.723 1.00 94.81 96 LYS A O 1
ATOM 783 N N . ILE A 1 97 ? -7.555 -2.797 -4.859 1.00 95.19 97 ILE A N 1
ATOM 784 C CA . ILE A 1 97 ? -6.640 -3.909 -4.561 1.00 95.19 97 ILE A CA 1
ATOM 785 C C . ILE A 1 97 ? -7.203 -4.808 -3.455 1.00 95.19 97 ILE A C 1
ATOM 787 O O . ILE A 1 97 ? -7.071 -6.026 -3.546 1.00 95.19 97 ILE A O 1
ATOM 791 N N . TRP A 1 98 ? -7.850 -4.233 -2.438 1.00 93.38 98 TRP A N 1
ATOM 792 C CA . TRP A 1 98 ? -8.554 -5.011 -1.413 1.00 93.38 98 TRP A CA 1
ATOM 793 C C . TRP A 1 98 ? -9.872 -5.629 -1.891 1.00 93.38 98 TRP A C 1
ATOM 795 O O . TRP A 1 98 ? -10.377 -6.535 -1.234 1.00 93.38 98 TRP A O 1
ATOM 805 N N . GLY A 1 99 ? -10.434 -5.157 -3.006 1.00 91.62 99 GLY A N 1
ATOM 806 C CA . GLY A 1 99 ? -11.732 -5.610 -3.506 1.00 91.62 99 GLY A CA 1
ATOM 807 C C . GLY A 1 99 ? -12.908 -5.150 -2.640 1.00 91.62 99 GLY A C 1
ATOM 808 O O . GLY A 1 99 ? -13.878 -5.888 -2.490 1.00 91.62 99 GLY A O 1
ATOM 809 N N . VAL A 1 100 ? -12.829 -3.950 -2.049 1.00 89.38 100 VAL A N 1
ATOM 810 C CA . VAL A 1 100 ? -13.842 -3.431 -1.112 1.00 89.38 100 VAL A CA 1
ATOM 811 C C . VAL A 1 100 ? -14.624 -2.250 -1.685 1.00 89.38 100 VAL A C 1
ATOM 813 O O . VAL A 1 100 ? -14.052 -1.301 -2.215 1.00 89.38 100 VAL A O 1
ATOM 816 N N . GLY A 1 101 ? -15.950 -2.280 -1.526 1.00 88.81 101 GLY A N 1
ATOM 817 C CA . GLY A 1 101 ? -16.879 -1.233 -1.976 1.00 88.81 101 GLY A CA 1
ATOM 818 C C . GLY A 1 101 ? -17.131 -0.126 -0.946 1.00 88.81 101 GLY A C 1
ATOM 819 O O . GLY A 1 101 ? -18.267 0.308 -0.788 1.00 88.81 101 GLY A O 1
ATOM 820 N N . LEU A 1 102 ? -16.113 0.285 -0.185 1.00 90.06 102 LEU A N 1
ATOM 821 C CA . LEU A 1 102 ? -16.255 1.347 0.823 1.00 90.06 102 LEU A CA 1
ATOM 822 C C . LEU A 1 102 ? -16.318 2.724 0.165 1.00 90.06 102 LEU A C 1
ATOM 824 O O . LEU A 1 102 ? -15.582 2.959 -0.784 1.00 90.06 102 LEU A O 1
ATOM 828 N N . GLY A 1 103 ? -17.112 3.655 0.700 1.00 92.56 103 GLY A N 1
ATOM 829 C CA . GLY A 1 103 ? -17.039 5.074 0.325 1.00 92.56 103 GLY A CA 1
ATOM 830 C C . GLY A 1 103 ? -15.758 5.748 0.837 1.00 92.56 103 GLY A C 1
ATOM 831 O O . GLY A 1 103 ? -15.087 5.220 1.724 1.00 92.56 103 GLY A O 1
ATOM 832 N N . ASP A 1 104 ? -15.421 6.924 0.307 1.00 92.81 104 ASP A N 1
ATOM 833 C CA . ASP A 1 104 ? -14.143 7.609 0.576 1.00 92.81 104 ASP A CA 1
ATOM 834 C C . ASP A 1 104 ? -13.929 7.907 2.067 1.00 92.81 104 ASP A C 1
ATOM 836 O O . ASP A 1 104 ? -12.844 7.671 2.605 1.00 92.81 104 ASP A O 1
ATOM 840 N N . THR A 1 105 ? -14.978 8.360 2.761 1.00 92.38 105 THR A N 1
ATOM 841 C CA . THR A 1 105 ? -14.948 8.616 4.210 1.00 92.38 105 THR A CA 1
ATOM 842 C C . THR A 1 105 ? -14.658 7.338 4.993 1.00 92.38 105 THR A C 1
ATOM 844 O O . THR A 1 105 ? -13.751 7.314 5.823 1.00 92.38 105 THR A O 1
ATOM 847 N N . ALA A 1 106 ? -15.375 6.251 4.689 1.00 93.31 106 ALA A N 1
ATOM 848 C CA . ALA A 1 106 ? -15.194 4.966 5.359 1.00 93.31 106 ALA A CA 1
ATOM 849 C C . ALA A 1 106 ? -13.797 4.385 5.101 1.00 93.31 106 ALA A C 1
ATOM 851 O O . ALA A 1 106 ? -13.148 3.915 6.031 1.00 93.31 106 ALA A O 1
ATOM 852 N N . ALA A 1 107 ? -13.298 4.476 3.865 1.00 94.50 107 ALA A N 1
ATOM 853 C CA . ALA A 1 107 ? -11.950 4.039 3.515 1.00 94.50 107 ALA A CA 1
ATOM 854 C C . ALA A 1 107 ? -10.871 4.869 4.230 1.00 94.50 107 ALA A C 1
ATOM 856 O O . ALA A 1 107 ? -9.904 4.311 4.747 1.00 94.50 107 ALA A O 1
ATOM 857 N N . THR A 1 108 ? -11.058 6.188 4.322 1.00 94.81 108 THR A N 1
ATOM 858 C CA . THR A 1 108 ? -10.148 7.086 5.049 1.00 94.81 108 THR A CA 1
ATOM 859 C C . THR A 1 108 ? -10.105 6.741 6.535 1.00 94.81 108 THR A C 1
ATOM 861 O O . THR A 1 108 ? -9.024 6.582 7.100 1.00 94.81 108 THR A O 1
ATOM 864 N N . PHE A 1 109 ? -11.267 6.605 7.177 1.00 94.75 109 PHE A N 1
ATOM 865 C CA . PHE A 1 109 ? -11.359 6.282 8.602 1.00 94.75 109 PHE A CA 1
ATOM 866 C C . PHE A 1 109 ? -10.823 4.889 8.910 1.00 94.75 109 PHE A C 1
ATOM 868 O O . PHE A 1 109 ? -10.107 4.715 9.895 1.00 94.75 109 PHE A O 1
ATOM 875 N N . TYR A 1 110 ? -11.079 3.925 8.028 1.00 95.44 110 TYR A N 1
ATOM 876 C CA . TYR A 1 110 ? -10.494 2.599 8.138 1.00 95.44 110 TYR A CA 1
ATOM 877 C C . TYR A 1 110 ? -8.966 2.642 8.068 1.00 95.44 110 TYR A C 1
ATOM 879 O O . TYR A 1 110 ? -8.297 2.070 8.924 1.00 95.44 110 TYR A O 1
ATOM 887 N N . LEU A 1 111 ? -8.395 3.352 7.089 1.00 96.12 111 LEU A N 1
ATOM 888 C CA . LEU A 1 111 ? -6.944 3.491 6.974 1.00 96.12 111 LEU A CA 1
ATOM 889 C C . LEU A 1 111 ? -6.338 4.217 8.175 1.00 96.12 111 LEU A C 1
ATOM 891 O O . LEU A 1 111 ? -5.277 3.809 8.638 1.00 96.12 111 LEU A O 1
ATOM 895 N N . ALA A 1 112 ? -6.997 5.247 8.707 1.00 94.56 112 ALA A N 1
ATOM 896 C CA . ALA A 1 112 ? -6.546 5.927 9.918 1.00 94.56 112 ALA A CA 1
ATOM 897 C C . ALA A 1 112 ? -6.514 4.969 11.122 1.00 94.56 112 ALA A C 1
ATOM 899 O O . ALA A 1 112 ? -5.488 4.854 11.791 1.00 94.56 112 ALA A O 1
ATOM 900 N N . ALA A 1 113 ? -7.598 4.220 11.347 1.00 94.81 113 ALA A N 1
ATOM 901 C CA . ALA A 1 113 ? -7.680 3.233 12.420 1.00 94.81 113 ALA A CA 1
ATOM 902 C C . ALA A 1 113 ? -6.645 2.108 12.256 1.00 94.81 113 ALA A C 1
ATOM 904 O O . ALA A 1 113 ? -5.999 1.714 13.226 1.00 94.81 113 ALA A O 1
ATOM 905 N N . LEU A 1 114 ? -6.445 1.623 11.027 1.00 96.12 114 LEU A N 1
ATOM 906 C CA . LEU A 1 114 ? -5.450 0.602 10.715 1.00 96.12 114 LEU A CA 1
ATOM 907 C C . LEU A 1 114 ? -4.023 1.101 10.969 1.00 96.12 114 LEU A C 1
ATOM 909 O O . LEU A 1 114 ? -3.239 0.393 11.596 1.00 96.12 114 LEU A O 1
ATOM 913 N N . GLY A 1 115 ? -3.690 2.312 10.516 1.00 95.75 115 GLY A N 1
ATOM 914 C CA . GLY A 1 115 ? -2.380 2.919 10.754 1.00 95.75 115 GLY A CA 1
ATOM 915 C C . GLY A 1 115 ? -2.108 3.084 12.249 1.00 95.75 115 GLY A C 1
ATOM 916 O O . GLY A 1 115 ? -1.080 2.628 12.745 1.00 95.75 115 GLY A O 1
ATOM 917 N N . ALA A 1 116 ? -3.082 3.605 12.998 1.00 94.06 116 ALA A N 1
ATOM 918 C CA . ALA A 1 116 ? -2.993 3.725 14.450 1.00 94.06 116 ALA A CA 1
ATOM 919 C C . ALA A 1 116 ? -2.786 2.359 15.142 1.00 94.06 116 ALA A C 1
ATOM 921 O O . ALA A 1 116 ? -1.948 2.230 16.037 1.00 94.06 116 ALA A O 1
ATOM 922 N N . ALA A 1 117 ? -3.505 1.319 14.706 1.00 94.81 117 ALA A N 1
ATOM 923 C CA . ALA A 1 117 ? -3.361 -0.046 15.219 1.00 94.81 117 ALA A CA 1
ATOM 924 C C . ALA A 1 117 ? -1.964 -0.626 14.969 1.00 94.81 117 ALA A C 1
ATOM 926 O O . ALA A 1 117 ? -1.358 -1.209 15.868 1.00 94.81 117 ALA A O 1
ATOM 927 N N . ILE A 1 118 ? -1.441 -0.443 13.758 1.00 94.94 118 ILE A N 1
ATOM 928 C CA . ILE A 1 118 ? -0.112 -0.914 13.360 1.00 94.94 118 ILE A CA 1
ATOM 929 C C . ILE A 1 118 ? 0.979 -0.185 14.151 1.00 94.94 118 ILE A C 1
ATOM 931 O O . ILE A 1 118 ? 1.867 -0.848 14.689 1.00 94.94 118 ILE A O 1
ATOM 935 N N . GLN A 1 119 ? 0.876 1.143 14.294 1.00 92.38 119 GLN A N 1
ATOM 936 C CA . GLN A 1 119 ? 1.779 1.939 15.136 1.00 92.38 119 GLN A CA 1
ATOM 937 C C . GLN A 1 119 ? 1.778 1.437 16.581 1.00 92.38 119 GLN A C 1
ATOM 939 O O . GLN A 1 119 ? 2.838 1.258 17.177 1.00 92.38 119 GLN A O 1
ATOM 944 N N . LYS A 1 120 ? 0.596 1.157 17.145 1.00 93.00 120 LYS A N 1
ATOM 945 C CA . LYS A 1 120 ? 0.465 0.668 18.525 1.00 93.00 120 LYS A CA 1
ATOM 946 C C . LYS A 1 120 ? 1.151 -0.681 18.747 1.00 93.00 120 LYS A C 1
ATOM 948 O O . LYS A 1 120 ? 1.620 -0.952 19.850 1.00 93.00 120 LYS A O 1
ATOM 953 N N . LEU A 1 121 ? 1.193 -1.510 17.708 1.00 92.25 121 LEU A N 1
ATOM 954 C CA . LEU A 1 121 ? 1.843 -2.817 17.703 1.00 92.25 121 LEU A CA 1
ATOM 955 C C . LEU A 1 121 ? 3.328 -2.755 17.311 1.00 92.25 121 LEU A C 1
ATOM 957 O O . LEU A 1 121 ? 3.969 -3.800 17.229 1.00 92.25 121 LEU A O 1
ATOM 961 N N . SER A 1 122 ? 3.875 -1.556 17.086 1.00 92.06 122 SER A N 1
ATOM 962 C CA . SER A 1 122 ? 5.267 -1.329 16.680 1.00 92.06 122 SER A CA 1
ATOM 963 C C . SER A 1 122 ? 5.665 -2.072 15.400 1.00 92.06 122 SER A C 1
ATOM 965 O O . SER A 1 122 ? 6.824 -2.448 15.232 1.00 92.06 122 SER A O 1
ATOM 967 N N . PHE A 1 123 ? 4.709 -2.293 14.495 1.00 92.69 123 PHE A N 1
ATOM 968 C CA . PHE A 1 123 ? 4.982 -2.877 13.186 1.00 92.69 123 PHE A CA 1
ATOM 969 C C . PHE A 1 123 ? 5.229 -1.793 12.145 1.00 92.69 123 PHE A C 1
ATOM 971 O O . PHE A 1 123 ? 4.602 -0.742 12.158 1.00 92.69 123 PHE A O 1
ATOM 978 N N . THR A 1 124 ? 6.076 -2.094 11.169 1.00 92.44 124 THR A N 1
ATOM 979 C CA . THR A 1 124 ? 6.201 -1.323 9.926 1.00 92.44 124 THR A CA 1
ATOM 980 C C . THR A 1 124 ? 5.200 -1.806 8.874 1.00 92.44 124 THR A C 1
ATOM 982 O O . THR A 1 124 ? 4.682 -2.928 8.944 1.00 92.44 124 THR A O 1
ATOM 985 N N . ILE A 1 125 ? 4.986 -1.025 7.806 1.00 91.31 125 ILE A N 1
ATOM 986 C CA . ILE A 1 125 ? 4.152 -1.469 6.676 1.00 91.31 125 ILE A CA 1
ATOM 987 C C . ILE A 1 125 ? 4.674 -2.773 6.054 1.00 91.31 125 ILE A C 1
ATOM 989 O O . ILE A 1 125 ? 3.899 -3.598 5.566 1.00 91.31 125 ILE A O 1
ATOM 993 N N . ARG A 1 126 ? 5.993 -3.005 6.087 1.00 92.38 126 ARG A N 1
ATOM 994 C CA . ARG A 1 126 ? 6.618 -4.229 5.570 1.00 92.38 126 ARG A CA 1
ATOM 995 C C . ARG A 1 126 ? 6.185 -5.454 6.378 1.00 92.38 126 ARG A C 1
ATOM 997 O O . ARG A 1 126 ? 5.869 -6.490 5.781 1.00 92.38 126 ARG A O 1
ATOM 1004 N N . GLU A 1 127 ? 6.136 -5.331 7.697 1.00 92.50 127 GLU A N 1
ATOM 1005 C CA . GLU A 1 127 ? 5.799 -6.412 8.630 1.00 92.50 127 GLU A CA 1
ATOM 1006 C C . GLU A 1 127 ? 4.293 -6.673 8.694 1.00 92.50 127 GLU A C 1
ATOM 1008 O O . GLU A 1 127 ? 3.880 -7.830 8.729 1.00 92.50 127 GLU A O 1
ATOM 1013 N N . ALA A 1 128 ? 3.473 -5.623 8.601 1.00 91.88 128 ALA A N 1
ATOM 1014 C CA . ALA A 1 128 ? 2.024 -5.723 8.736 1.00 91.88 128 ALA A CA 1
ATOM 1015 C C . ALA A 1 128 ? 1.390 -6.655 7.683 1.00 91.88 128 ALA A C 1
ATOM 1017 O O . ALA A 1 128 ? 1.609 -6.510 6.477 1.00 91.88 128 ALA A O 1
ATOM 1018 N N . TYR A 1 129 ? 0.566 -7.613 8.094 1.00 90.56 129 TYR A N 1
ATOM 1019 C CA . TYR A 1 129 ? -0.107 -8.552 7.200 1.00 90.56 129 TYR A CA 1
ATOM 1020 C C . TYR A 1 129 ? -1.462 -7.995 6.744 1.00 90.56 129 TYR A C 1
ATOM 1022 O O . TYR A 1 129 ? -2.521 -8.457 7.149 1.00 90.56 129 TYR A O 1
ATOM 1030 N N . ILE A 1 130 ? -1.406 -6.957 5.908 1.00 92.12 130 ILE A N 1
ATOM 1031 C CA . ILE A 1 130 ? -2.587 -6.170 5.508 1.00 92.12 130 ILE A CA 1
ATOM 1032 C C . ILE A 1 130 ? -2.986 -6.333 4.044 1.00 92.12 130 ILE A C 1
ATOM 1034 O O . ILE A 1 130 ? -3.865 -5.629 3.580 1.00 92.12 130 ILE A O 1
ATOM 1038 N N . CYS A 1 131 ? -2.334 -7.214 3.283 1.00 88.38 131 CYS A N 1
ATOM 1039 C CA . CYS A 1 131 ? -2.669 -7.424 1.866 1.00 88.38 131 CYS A CA 1
ATOM 1040 C C . CYS A 1 131 ? -4.055 -8.056 1.683 1.00 88.38 131 CYS A C 1
ATOM 1042 O O . CYS A 1 131 ? -4.697 -7.834 0.664 1.00 88.38 131 CYS A O 1
ATOM 1044 N N . ASP A 1 132 ? -4.484 -8.825 2.680 1.00 87.25 132 ASP A N 1
ATOM 1045 C CA . ASP A 1 132 ? -5.822 -9.385 2.804 1.00 87.25 132 ASP A CA 1
ATOM 1046 C C . ASP A 1 132 ? -6.680 -8.426 3.641 1.00 87.25 132 ASP A C 1
ATOM 1048 O O . ASP A 1 132 ? -6.255 -7.967 4.707 1.00 87.25 132 ASP A O 1
ATOM 1052 N N . TRP A 1 133 ? -7.874 -8.104 3.142 1.00 89.50 133 TRP A N 1
ATOM 1053 C CA . TRP A 1 133 ? -8.791 -7.184 3.812 1.00 89.50 133 TRP A CA 1
ATOM 1054 C C . TRP A 1 133 ? -9.184 -7.692 5.203 1.00 89.50 133 TRP A C 1
ATOM 1056 O O . TRP A 1 133 ? -9.114 -6.945 6.177 1.00 89.50 133 TRP A O 1
ATOM 1066 N N . VAL A 1 134 ? -9.541 -8.969 5.318 1.00 87.12 134 VAL A N 1
ATOM 1067 C CA . VAL A 1 134 ? -10.008 -9.581 6.566 1.00 87.12 134 VAL A CA 1
ATOM 1068 C C . VAL A 1 134 ? -8.880 -9.632 7.596 1.00 87.12 134 VAL A C 1
ATOM 1070 O O . VAL A 1 134 ? -9.067 -9.255 8.751 1.00 87.12 134 VAL A O 1
ATOM 1073 N N . ALA A 1 135 ? -7.674 -10.005 7.175 1.00 87.25 135 ALA A N 1
ATOM 1074 C CA . ALA A 1 135 ? -6.510 -10.015 8.049 1.00 87.25 135 ALA A CA 1
ATOM 1075 C C . ALA A 1 135 ? -6.121 -8.604 8.518 1.00 87.25 135 ALA A C 1
ATOM 1077 O O . ALA A 1 135 ? -5.670 -8.437 9.651 1.00 87.25 135 ALA A O 1
ATOM 1078 N N . SER A 1 136 ? -6.343 -7.576 7.689 1.00 92.06 136 SER A N 1
ATOM 1079 C CA . SER A 1 136 ? -6.107 -6.190 8.100 1.00 92.06 136 SER A CA 1
ATOM 1080 C C . SER A 1 136 ? -7.030 -5.757 9.250 1.00 92.06 136 SER A C 1
ATOM 1082 O O . SER A 1 136 ? -6.586 -5.036 10.142 1.00 92.06 136 SER A O 1
ATOM 1084 N N . GLN A 1 137 ? -8.264 -6.272 9.313 1.00 91.69 137 GLN A N 1
ATOM 1085 C CA . GLN A 1 137 ? -9.210 -5.947 10.387 1.00 91.69 137 GLN A CA 1
ATOM 1086 C C . GLN A 1 137 ? -8.743 -6.461 11.750 1.00 91.69 137 GLN A C 1
ATOM 1088 O O . GLN A 1 137 ? -9.007 -5.817 12.763 1.00 91.69 137 GLN A O 1
ATOM 1093 N N . ALA A 1 138 ? -8.007 -7.578 11.797 1.00 89.38 138 ALA A N 1
ATOM 1094 C CA . ALA A 1 138 ? -7.506 -8.151 13.048 1.00 89.38 138 ALA A CA 1
ATOM 1095 C C . ALA A 1 138 ? -6.601 -7.174 13.823 1.00 89.38 138 ALA A C 1
ATOM 1097 O O . ALA A 1 138 ? -6.638 -7.135 15.056 1.00 89.38 138 ALA A O 1
ATOM 1098 N N . TYR A 1 139 ? -5.838 -6.332 13.116 1.00 91.75 139 TYR A N 1
ATOM 1099 C CA . TYR A 1 139 ? -5.050 -5.264 13.737 1.00 91.75 139 TYR A CA 1
ATOM 1100 C C . TYR A 1 139 ? -5.945 -4.290 14.503 1.00 91.75 139 TYR A C 1
ATOM 1102 O O . TYR A 1 139 ? -5.676 -3.984 15.661 1.00 91.75 139 TYR A O 1
ATOM 1110 N N . ILE A 1 140 ? -7.035 -3.846 13.879 1.00 92.50 140 ILE A N 1
ATOM 1111 C CA . ILE A 1 140 ? -7.973 -2.901 14.487 1.00 92.50 140 ILE A CA 1
ATOM 1112 C C . ILE A 1 140 ? -8.730 -3.576 15.632 1.00 92.50 140 ILE A C 1
ATOM 1114 O O . ILE A 1 140 ? -8.755 -3.035 16.730 1.00 92.50 140 ILE A O 1
ATOM 1118 N N . ILE A 1 141 ? -9.288 -4.773 15.415 1.00 89.69 141 ILE A N 1
ATOM 1119 C CA . ILE A 1 141 ? -10.080 -5.507 16.417 1.00 89.69 141 ILE A CA 1
ATOM 1120 C C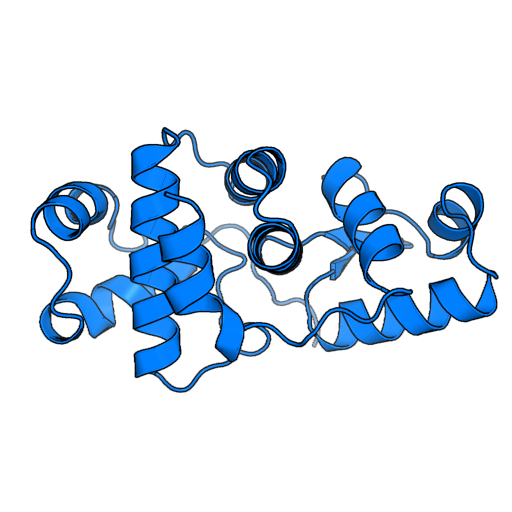 . ILE A 1 141 ? -9.279 -5.713 17.706 1.00 89.69 141 ILE A C 1
ATOM 1122 O O . ILE A 1 141 ? -9.781 -5.452 18.794 1.00 89.69 141 ILE A O 1
ATOM 1126 N N . THR A 1 142 ? -8.016 -6.133 17.597 1.00 86.88 142 THR A N 1
ATOM 1127 C CA . THR A 1 142 ? -7.171 -6.392 18.776 1.00 86.88 142 THR A CA 1
ATOM 1128 C C . THR A 1 142 ? -6.759 -5.127 19.530 1.00 86.88 142 THR A C 1
ATOM 1130 O O . THR A 1 142 ? -6.354 -5.223 20.689 1.00 86.88 142 THR A O 1
ATOM 1133 N N . GLN A 1 143 ? -6.837 -3.951 18.897 1.00 89.88 143 GLN A N 1
ATOM 1134 C CA . GLN A 1 143 ? -6.428 -2.677 19.490 1.00 89.88 143 GLN A CA 1
ATOM 1135 C C . GLN A 1 143 ? -7.587 -1.705 19.739 1.00 89.88 143 GLN A C 1
ATOM 1137 O O . GLN A 1 143 ? -7.336 -0.652 20.315 1.00 89.88 143 GLN A O 1
ATOM 1142 N N . LEU A 1 144 ? -8.827 -2.025 19.356 1.00 83.69 144 LEU A N 1
ATOM 1143 C CA . LEU A 1 144 ? -9.935 -1.064 19.268 1.00 83.69 144 LEU A CA 1
ATOM 1144 C C . LEU A 1 144 ? -10.115 -0.237 20.552 1.00 83.69 144 LEU A C 1
ATOM 1146 O O . LEU A 1 144 ? -10.049 0.990 20.502 1.00 83.69 144 LEU A O 1
ATOM 1150 N N . ASP A 1 145 ? -10.184 -0.899 21.709 1.00 82.88 145 ASP A N 1
ATOM 1151 C CA . ASP A 1 145 ? -10.355 -0.242 23.016 1.00 82.88 145 ASP A CA 1
ATOM 1152 C C . ASP A 1 145 ? -9.139 0.605 23.440 1.00 82.88 145 ASP A C 1
ATOM 1154 O O . ASP A 1 145 ? -9.225 1.491 24.291 1.00 82.88 145 ASP A O 1
ATOM 1158 N N . ARG A 1 146 ? -7.968 0.339 22.852 1.00 86.31 146 ARG A N 1
ATOM 1159 C CA . ARG A 1 146 ? -6.696 1.004 23.170 1.00 86.31 146 ARG A CA 1
ATOM 1160 C C . ARG A 1 146 ? -6.395 2.190 22.262 1.00 86.31 146 ARG A C 1
ATOM 1162 O O . ARG A 1 146 ? -5.548 3.006 22.626 1.00 86.31 146 ARG A O 1
ATOM 1169 N N . LEU A 1 147 ? -7.036 2.276 21.096 1.00 82.75 147 LEU A N 1
ATOM 1170 C CA . LEU A 1 147 ? -6.729 3.291 20.087 1.00 82.75 147 LEU A CA 1
ATOM 1171 C C . LEU A 1 147 ? -7.304 4.670 20.411 1.00 82.75 147 LEU A C 1
ATOM 1173 O O . LEU A 1 147 ? -6.807 5.646 19.859 1.00 82.75 147 LEU A O 1
ATOM 1177 N N . ARG A 1 148 ? -8.298 4.761 21.313 1.00 82.00 148 ARG A N 1
ATOM 1178 C CA . ARG A 1 148 ? -8.992 6.017 21.667 1.00 82.00 148 ARG A CA 1
ATOM 1179 C C . ARG A 1 148 ? -9.327 6.843 20.415 1.00 82.00 148 ARG A C 1
ATOM 1181 O O . ARG A 1 148 ? -8.976 8.019 20.318 1.00 82.00 148 ARG A O 1
ATOM 1188 N N . LEU A 1 149 ? -9.935 6.187 19.427 1.00 82.06 149 LEU A N 1
ATOM 1189 C CA . LEU A 1 149 ? -10.281 6.819 18.157 1.00 82.06 149 LEU A CA 1
ATOM 1190 C C . LEU A 1 149 ? -11.365 7.888 18.378 1.00 82.06 149 LEU A C 1
ATOM 1192 O O . LEU A 1 149 ? -12.169 7.759 19.302 1.00 82.06 149 LEU A O 1
ATOM 1196 N N . PRO A 1 150 ? -11.423 8.939 17.541 1.00 85.69 150 PRO A N 1
ATOM 1197 C CA . PRO A 1 150 ? -12.541 9.874 17.577 1.00 85.69 150 PRO A CA 1
ATOM 1198 C C . PRO A 1 150 ? -13.876 9.131 17.383 1.00 85.69 150 PRO A C 1
ATOM 1200 O O . PRO A 1 150 ? -13.919 8.233 16.537 1.00 85.69 150 PRO A O 1
ATOM 1203 N N . PRO A 1 151 ? -14.973 9.527 18.063 1.00 86.50 151 PRO A N 1
ATOM 1204 C CA . PRO A 1 151 ? -16.258 8.823 17.979 1.00 86.50 151 PRO A CA 1
ATOM 1205 C C . PRO A 1 151 ? -16.736 8.583 16.541 1.00 86.50 151 PRO A C 1
ATOM 1207 O O . PRO A 1 151 ? -17.085 7.466 16.186 1.00 86.50 151 PRO A O 1
ATOM 1210 N N . ALA A 1 152 ? -16.615 9.589 15.667 1.00 86.00 152 ALA A N 1
ATOM 1211 C CA . ALA A 1 152 ? -16.990 9.470 14.256 1.00 86.00 152 ALA A CA 1
ATOM 1212 C C . ALA A 1 152 ? -16.181 8.405 13.486 1.00 86.00 152 ALA A C 1
ATOM 1214 O O . ALA A 1 152 ? -16.705 7.756 12.578 1.00 86.00 152 ALA A O 1
ATOM 1215 N N . VAL A 1 153 ? -14.903 8.213 13.836 1.00 86.44 153 VAL A N 1
ATOM 1216 C CA . VAL A 1 153 ? -14.059 7.161 13.249 1.00 86.44 153 VAL A CA 1
ATOM 1217 C C . VAL A 1 153 ? -14.527 5.807 13.765 1.00 86.44 153 VAL A C 1
ATOM 1219 O O . VAL A 1 153 ? -14.748 4.902 12.966 1.00 86.44 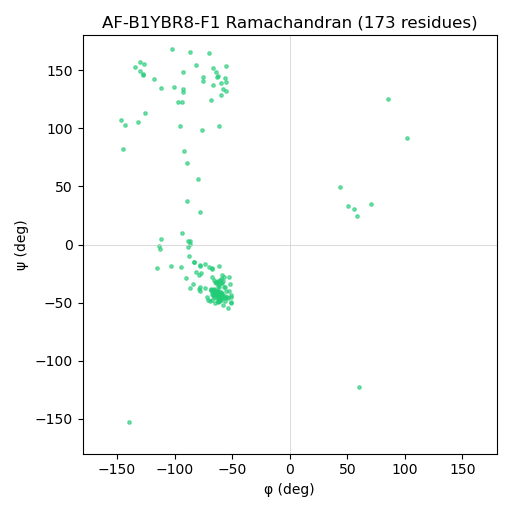153 VAL A O 1
ATOM 1222 N N . GLU A 1 154 ? -14.723 5.680 15.077 1.00 87.69 154 GLU A N 1
ATOM 1223 C CA . GLU A 1 154 ? -15.144 4.431 15.708 1.00 87.69 154 GLU A CA 1
ATOM 1224 C C . GLU A 1 154 ? -16.517 3.953 15.209 1.00 87.69 154 GLU A C 1
ATOM 1226 O O . GLU A 1 154 ? -16.652 2.802 14.790 1.00 87.69 154 GLU A O 1
ATOM 1231 N N . GLU A 1 155 ? -17.511 4.841 15.175 1.00 89.50 155 GLU A N 1
ATOM 1232 C CA . GLU A 1 155 ? -18.866 4.562 14.681 1.00 89.50 155 GLU A CA 1
ATOM 1233 C C . GLU A 1 155 ? -18.869 4.122 13.214 1.00 89.50 155 GLU A C 1
ATOM 1235 O O . GLU A 1 155 ? -19.664 3.270 12.819 1.00 89.50 155 GLU A O 1
ATOM 1240 N N . THR A 1 156 ? -17.944 4.653 12.409 1.00 90.44 156 THR A N 1
ATOM 1241 C CA . THR A 1 156 ? -17.819 4.287 10.994 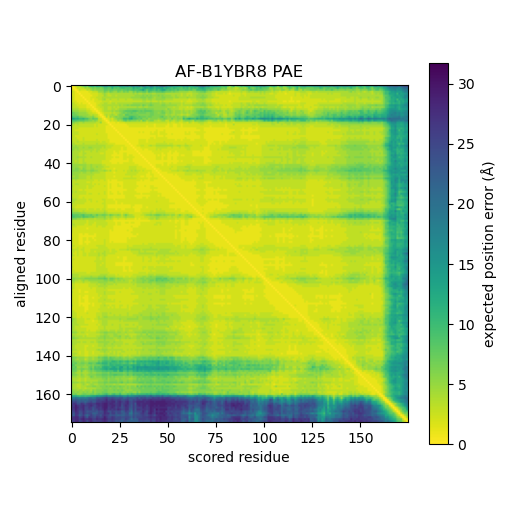1.00 90.44 156 THR A CA 1
ATOM 1242 C C . THR A 1 156 ? -17.121 2.944 10.801 1.00 90.44 156 THR A C 1
ATOM 1244 O O . THR A 1 156 ? -17.512 2.176 9.923 1.00 90.44 156 THR A O 1
ATOM 1247 N N . ILE A 1 157 ? -16.071 2.646 11.575 1.00 90.75 157 ILE A N 1
ATOM 1248 C CA . ILE A 1 157 ? -15.282 1.421 11.377 1.00 90.75 157 ILE A CA 1
ATOM 1249 C C . ILE A 1 157 ? -15.903 0.207 12.059 1.00 90.75 157 ILE A C 1
ATOM 1251 O O . ILE A 1 157 ? -15.790 -0.890 11.524 1.00 90.75 157 ILE A O 1
ATOM 1255 N N . ARG A 1 158 ? -16.555 0.370 13.217 1.00 87.88 158 ARG A N 1
ATOM 1256 C CA . ARG A 1 158 ? -17.067 -0.748 14.024 1.00 87.88 158 ARG A CA 1
ATOM 1257 C C . ARG A 1 158 ? -18.012 -1.669 13.227 1.00 87.88 158 ARG A C 1
ATOM 1259 O O . ARG A 1 158 ? -17.834 -2.879 13.333 1.00 87.88 158 ARG A O 1
ATOM 1266 N N . PRO A 1 159 ? -18.917 -1.167 12.360 1.00 88.88 159 PRO A N 1
ATOM 1267 C CA . PRO A 1 159 ? -19.742 -2.015 11.489 1.00 88.88 159 PRO A CA 1
ATOM 1268 C C . PRO A 1 159 ? -18.964 -2.762 10.392 1.00 88.88 159 PRO A C 1
ATOM 1270 O O . PRO A 1 159 ? -19.463 -3.742 9.841 1.00 88.88 159 PRO A O 1
ATOM 1273 N N . LEU A 1 160 ? -17.761 -2.295 10.036 1.00 85.38 160 LEU A N 1
ATOM 1274 C CA . LEU A 1 160 ? -16.911 -2.912 9.012 1.00 85.38 160 LEU A CA 1
ATOM 1275 C C . LEU A 1 160 ? -16.111 -4.100 9.555 1.00 85.38 160 LEU A C 1
ATOM 1277 O O . LEU A 1 160 ? -15.691 -4.950 8.769 1.00 85.38 160 LEU A O 1
ATOM 1281 N N . LEU A 1 161 ? -15.887 -4.142 10.873 1.00 84.19 161 LEU A N 1
ATOM 1282 C CA . LEU A 1 161 ? -15.115 -5.182 11.544 1.00 84.19 161 LEU A CA 1
ATOM 1283 C C . LEU A 1 161 ? -15.958 -6.456 11.654 1.00 84.19 161 LEU A C 1
ATOM 1285 O O . LEU A 1 161 ? -16.796 -6.600 12.542 1.00 84.19 161 LEU A O 1
ATOM 1289 N N . LYS A 1 162 ? -15.731 -7.391 10.735 1.00 74.06 162 LYS A N 1
ATOM 1290 C CA . LYS A 1 162 ? -16.302 -8.736 10.761 1.00 74.06 162 LYS A CA 1
ATOM 1291 C C . LYS A 1 162 ? -15.249 -9.700 11.296 1.00 74.06 162 LYS A C 1
ATOM 1293 O O . LYS A 1 162 ? -14.091 -9.654 10.882 1.00 74.06 162 LYS A O 1
ATOM 1298 N N . PHE A 1 163 ? -15.641 -10.602 12.194 1.00 56.38 163 PHE A N 1
ATOM 1299 C CA . PHE A 1 163 ? -14.770 -11.726 12.535 1.00 56.38 163 PHE A CA 1
ATOM 1300 C C . PHE A 1 163 ? -14.486 -12.546 11.259 1.00 56.38 163 PHE A C 1
ATOM 1302 O O . PHE A 1 163 ? -15.396 -12.707 10.444 1.00 56.38 163 PHE A O 1
ATOM 1309 N N . PRO A 1 164 ? -13.250 -13.029 11.038 1.00 53.16 164 PRO A N 1
ATOM 1310 C CA . PRO A 1 164 ? -12.897 -13.744 9.814 1.00 53.16 164 PRO A CA 1
ATOM 1311 C C . PRO A 1 164 ? -13.721 -15.029 9.628 1.00 53.16 164 PRO A C 1
ATOM 1313 O O . PRO A 1 164 ? -13.400 -16.060 10.212 1.00 53.16 164 PRO A O 1
ATOM 1316 N N . GLU A 1 165 ? -14.737 -15.006 8.769 1.00 42.91 165 GLU A N 1
ATOM 1317 C CA . GLU A 1 165 ? -15.344 -16.218 8.207 1.00 42.91 165 GLU A CA 1
ATOM 1318 C C . GLU A 1 165 ? -14.631 -16.550 6.888 1.00 42.91 165 GLU A C 1
ATOM 1320 O O . GLU A 1 165 ? -15.082 -16.199 5.803 1.00 42.91 165 GLU A O 1
ATOM 1325 N N . GLY A 1 166 ? -13.459 -17.183 6.985 1.00 44.41 166 GLY A N 1
ATOM 1326 C CA . GLY A 1 166 ? -12.701 -17.665 5.825 1.00 44.41 166 GLY A CA 1
ATOM 1327 C C . GLY A 1 166 ? -11.780 -16.620 5.182 1.00 44.41 166 GLY A C 1
ATOM 1328 O O . GLY A 1 166 ? -12.179 -15.527 4.794 1.00 44.41 166 GLY A O 1
ATOM 1329 N N . THR A 1 167 ? -10.499 -16.968 5.068 1.00 43.34 167 THR A N 1
ATOM 1330 C CA . THR A 1 167 ? -9.449 -16.143 4.460 1.00 43.34 167 THR A CA 1
ATOM 1331 C C . THR A 1 167 ? -9.271 -16.503 2.984 1.00 43.34 167 THR A C 1
ATOM 1333 O O . THR A 1 167 ? -8.947 -17.644 2.654 1.00 43.34 167 THR A O 1
ATOM 1336 N N . HIS A 1 168 ? -9.411 -15.529 2.080 1.00 42.34 168 HIS A N 1
ATOM 1337 C CA . HIS A 1 168 ? -9.034 -15.691 0.676 1.00 42.34 168 HIS A CA 1
ATOM 1338 C C . HIS A 1 168 ? -8.060 -14.588 0.235 1.00 42.34 168 HIS A C 1
ATOM 1340 O O . HIS A 1 168 ? -8.433 -13.434 0.069 1.00 42.34 168 HIS A O 1
ATOM 1346 N N . HIS A 1 169 ? -6.834 -15.055 -0.050 1.00 42.78 169 HIS A N 1
ATOM 1347 C CA . HIS A 1 169 ? -5.647 -14.401 -0.626 1.00 42.78 169 HIS A CA 1
ATOM 1348 C C . HIS A 1 169 ? -4.539 -14.006 0.360 1.00 42.78 169 HIS A C 1
ATOM 1350 O O . HIS A 1 169 ? -4.458 -12.910 0.903 1.00 42.78 169 HIS A O 1
ATOM 1356 N N . SER A 1 170 ? -3.596 -14.941 0.523 1.00 45.25 170 SER A N 1
ATOM 1357 C CA . SER A 1 170 ? -2.429 -14.785 1.377 1.00 45.25 170 SER A CA 1
ATOM 1358 C C . SER A 1 170 ? -1.360 -13.873 0.768 1.00 45.25 170 SER A C 1
ATOM 1360 O O . SER A 1 170 ? -0.972 -14.004 -0.391 1.00 45.25 170 SER A O 1
ATOM 1362 N N . CYS A 1 171 ? -0.744 -13.044 1.615 1.00 47.25 171 CYS A N 1
ATOM 1363 C CA . CYS A 1 171 ? 0.521 -12.359 1.329 1.00 47.25 171 CYS A CA 1
ATOM 1364 C C . CYS A 1 171 ? 1.737 -13.306 1.502 1.00 47.25 171 CYS A C 1
ATOM 1366 O O . CYS A 1 171 ? 2.839 -12.886 1.866 1.00 47.25 171 CYS A O 1
ATOM 1368 N N . SER A 1 172 ? 1.507 -14.606 1.297 1.00 42.25 172 SER A N 1
ATOM 1369 C CA . SER A 1 172 ? 2.420 -15.715 1.556 1.00 42.25 172 SER A CA 1
ATOM 1370 C C . SER A 1 172 ? 2.243 -16.766 0.468 1.00 42.25 172 SER A C 1
ATOM 1372 O O . SER A 1 172 ? 1.288 -17.541 0.503 1.00 42.25 172 SER A O 1
ATOM 1374 N N . ARG A 1 173 ? 3.182 -16.794 -0.478 1.00 39.22 173 ARG A N 1
ATOM 1375 C CA . ARG A 1 173 ? 3.754 -18.045 -0.985 1.00 39.22 173 ARG A CA 1
ATOM 1376 C C . ARG A 1 173 ? 5.231 -17.827 -1.297 1.00 39.22 173 ARG A C 1
ATOM 1378 O O . ARG A 1 173 ? 5.602 -17.597 -2.437 1.00 39.22 173 ARG A O 1
ATOM 1385 N N . TYR A 1 174 ? 6.041 -17.906 -0.247 1.00 37.81 174 TYR A N 1
ATOM 1386 C CA . TYR A 1 174 ? 7.390 -18.456 -0.324 1.00 37.81 174 TYR A CA 1
ATOM 1387 C C . TYR A 1 174 ? 7.533 -19.440 0.844 1.00 37.81 174 TYR A C 1
ATOM 1389 O O . TYR A 1 174 ? 7.557 -19.031 2.004 1.00 37.81 174 TYR A O 1
ATOM 1397 N N . LYS A 1 175 ? 7.492 -20.735 0.507 1.00 32.47 175 LYS A N 1
ATOM 1398 C CA . LYS A 1 175 ? 8.386 -21.734 1.095 1.00 32.47 175 LYS A CA 1
ATOM 1399 C C . LYS A 1 175 ? 9.662 -21.695 0.265 1.00 32.47 175 LYS A C 1
ATOM 1401 O O . LYS A 1 175 ? 9.517 -21.458 -0.958 1.00 32.47 175 LYS A O 1
#

Secondary structure (DSSP, 8-state):
-HHHHHHHHTTTSPP--TTTHHHHHHHHHTTTS-B-HHHHHTTSSS-HHHHHHHHHHHHHTTSEEEETTEEEE-HHHHHHHHHHH--HHHHHHHHHHHT----HHHHHHHHHHHHHHHHHTT--TTT---SSHHHHHHHHHHHHHHH---HHHHHHHGGG----S-----S----

InterPro domains:
  IPR036390 Winged helix DNA-binding domain superfamily [SSF46785] (30-94)

Foldseek 3Di:
DLVLLLVLAVVQADDQPPLLLQLLVVQLVPPPDFDALVRSCVVDPDDSVSSVVSQVVCCVLVQWHDDPNGIHGFLLSLSNNCNVPVDCVSLVSNCVQQVHPDDPVLSSLLSSLLSLLCVVVVHHSSRQFPSHPLSSLVSNVVCVVPSPDDPVSCVSCVVVNDHDPDTDDGPDDDD

Sequence (175 aa):
MLGLIRYFWQDLTPPLPEGWRPVLKRYVERWPKPLTPYAVAKEVELSTSAVYRAVYALAKNRLILPAGRGYQATVKGAIALLVEEEDPRWLDAVRKIWGVGLGDTAATFYLAALGAAIQKLSFTIREAYICDWVASQAYIITQLDRLRLPPAVEETIRPLLKFPEGTHHSCSRYK

Nearest PDB structures (foldseek):
  3eco-assembly1_B  TM=5.741E-01  e=1.440E-01  Staphylococcus aureus subsp. aureus Mu50
  8ejv-assembly1_B  TM=5.280E-01  e=7.453E-02  Pseudomonas putida KT2440
  8eju-assembly1_A  TM=4.801E-01  e=1.176E-01  Pseudomonas putida KT2440
  5yhx-assembly2_H  TM=4.672E-01  e=1.593E-01  Lactococcus lactis subsp. lactis Il1403
  4qvg-assembly1_A  TM=5.536E-01  e=1.638E+00  Streptosporangium sibiricum